Protein AF-A0A957CF89-F1 (afdb_monomer_lite)

Sequence (180 aa):
GWLPRKLGQRLILGVAGFVFVLAALAPLVWIRPAYALNQITAPWQEQQAINADFGDKLRLVGFEVGQTPVSQQKSRDVALQRLYQPGDTVDLLLEWEVLAPMDRNWSVFVHLNDPIIGVPIAQRDMFLDQGLRPTSLLEPGETIFNYYQLTIPETAVAPANLQLTVGLYDFTTFERLPLV

Radius of gyration: 23.47 Å; chains: 1; bounding box: 53×48×69 Å

Foldseek 3Di:
DPDDPVVVVVVVVVVVVVVVVCVVCCCPPPVVVVLDQDPPDDPDDDWDADQWDFLQFKTFGTKDKDKDAPDPPPPDDDPDDDDDAQQIKIKMKTKMAGRDADPAFKKKKKFWDFPVVGHGQWIDIAGFSANNDGRNPDDGGDITMDIDITHRHNPDDPDTDIDIDIFIAHPVPRHTRDTD

Secondary structure (DSSP, 8-state):
--S-HHHHHHHHHHHHHHHHHHHHHHIIIIIHHHTS--------SSPEEEEEEETTTEEEEEEEEEEE-SS--------SS----TT-EEEEEEEEEE-S--SS-EEEEEEEE-TTT-SEEEEEEE-BTTTTB-GGGPPTT-EEEEEEEEEPPTT--SS---EEEEEEEETTT-PEEPB-

pLDDT: mean 86.91, std 14.11, range [43.34, 97.94]

Structure (mmCIF, N/CA/C/O backbone):
data_AF-A0A957CF89-F1
#
_ent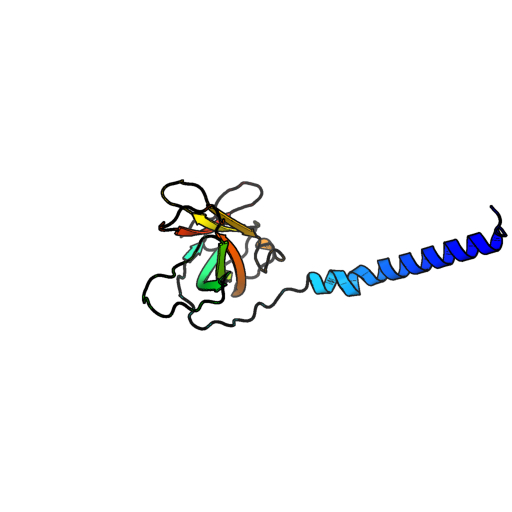ry.id   AF-A0A957CF89-F1
#
loop_
_atom_site.group_PDB
_atom_site.id
_atom_site.type_symbol
_atom_site.label_atom_id
_atom_site.label_alt_id
_atom_site.label_comp_id
_atom_site.label_asym_id
_atom_site.label_entity_id
_atom_site.label_seq_id
_atom_site.pdbx_PDB_ins_code
_atom_site.Cartn_x
_atom_site.Cartn_y
_atom_site.Cartn_z
_atom_site.occupancy
_atom_site.B_iso_or_equiv
_atom_site.auth_seq_id
_atom_site.auth_comp_id
_atom_site.auth_asym_id
_atom_site.auth_atom_id
_atom_site.pdbx_PDB_model_num
ATOM 1 N N . GLY A 1 1 ? 23.209 -1.559 -53.204 1.00 57.94 1 GLY A N 1
ATOM 2 C CA . GLY A 1 1 ? 23.772 -0.882 -52.019 1.00 57.94 1 GLY A CA 1
ATOM 3 C C . GLY A 1 1 ? 25.251 -0.657 -52.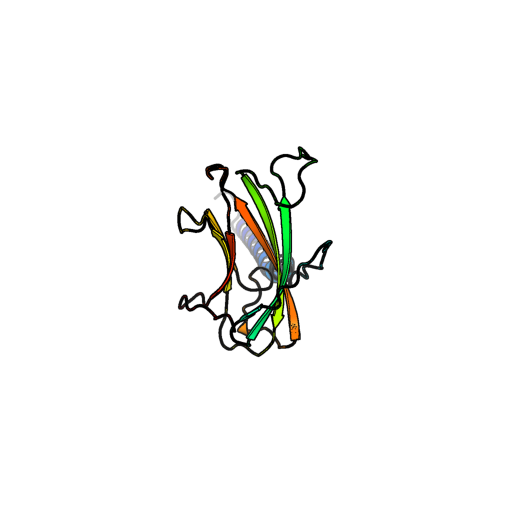243 1.00 57.94 1 GLY A C 1
ATOM 4 O O . GLY A 1 1 ? 25.909 -1.578 -52.702 1.00 57.94 1 GLY A O 1
ATOM 5 N N . TRP A 1 2 ? 25.750 0.550 -51.981 1.00 68.62 2 TRP A N 1
ATOM 6 C CA . TRP A 1 2 ? 27.100 1.007 -52.357 1.00 68.62 2 TRP A CA 1
ATOM 7 C C . TRP A 1 2 ? 28.221 0.540 -51.399 1.00 68.62 2 TRP A C 1
ATOM 9 O O . TRP A 1 2 ? 29.356 0.986 -51.509 1.00 68.62 2 TRP A O 1
ATOM 19 N N . LEU A 1 3 ? 27.925 -0.376 -50.462 1.00 70.75 3 LEU A N 1
ATOM 20 C CA . LEU A 1 3 ? 28.909 -0.958 -49.542 1.00 70.75 3 LEU A CA 1
ATOM 21 C C . LEU A 1 3 ? 29.373 -2.355 -50.002 1.00 70.75 3 LEU A C 1
ATOM 23 O O . LEU A 1 3 ? 28.532 -3.191 -50.352 1.00 70.75 3 LEU A O 1
ATOM 27 N N . PRO A 1 4 ? 30.681 -2.673 -49.915 1.00 81.25 4 PRO A N 1
ATOM 28 C CA . PRO A 1 4 ? 31.173 -4.023 -50.160 1.00 81.25 4 PRO A CA 1
ATOM 29 C C . PRO A 1 4 ? 30.543 -5.009 -49.166 1.00 81.25 4 PRO A C 1
ATOM 31 O O . PRO A 1 4 ? 30.580 -4.789 -47.955 1.00 81.25 4 PRO A O 1
ATOM 34 N N . ARG A 1 5 ? 29.991 -6.127 -49.664 1.00 77.50 5 ARG A N 1
ATOM 35 C CA . ARG A 1 5 ? 29.214 -7.113 -48.874 1.00 77.50 5 ARG A CA 1
ATOM 36 C C . ARG A 1 5 ? 29.887 -7.538 -47.561 1.00 77.50 5 ARG A C 1
ATOM 38 O O . ARG A 1 5 ? 29.224 -7.619 -46.532 1.00 77.50 5 ARG A O 1
ATOM 45 N N . LYS A 1 6 ? 31.208 -7.747 -47.580 1.00 78.94 6 LYS A N 1
ATOM 46 C CA . LYS A 1 6 ? 31.996 -8.135 -46.396 1.00 78.94 6 LYS A CA 1
ATOM 47 C C . LYS A 1 6 ? 32.060 -7.033 -45.330 1.00 78.94 6 LYS A C 1
ATOM 49 O O . LYS A 1 6 ? 32.077 -7.340 -44.143 1.00 78.94 6 LYS A O 1
ATOM 54 N N . LEU A 1 7 ? 32.084 -5.763 -45.740 1.00 80.44 7 LEU A N 1
ATOM 55 C CA . LEU A 1 7 ? 32.088 -4.621 -44.824 1.00 80.44 7 LEU A CA 1
ATOM 56 C C . LEU A 1 7 ? 30.710 -4.443 -44.172 1.00 80.44 7 LEU A C 1
ATOM 58 O O . LEU A 1 7 ? 30.630 -4.271 -42.961 1.00 80.44 7 LEU A O 1
ATOM 62 N N . GLY A 1 8 ? 29.633 -4.592 -44.952 1.00 81.94 8 GLY A N 1
ATOM 63 C CA . GLY A 1 8 ? 28.262 -4.577 -44.429 1.00 81.94 8 GLY A CA 1
ATOM 64 C C . GLY A 1 8 ? 28.000 -5.690 -43.408 1.00 81.94 8 GLY A C 1
ATOM 65 O O . GLY A 1 8 ? 27.459 -5.425 -42.341 1.00 81.94 8 GLY A O 1
ATOM 66 N N . GLN A 1 9 ? 28.457 -6.919 -43.679 1.00 83.50 9 GLN A N 1
ATOM 67 C CA . GLN A 1 9 ? 28.333 -8.040 -42.735 1.00 83.50 9 GLN A CA 1
ATOM 68 C C . GLN A 1 9 ? 29.085 -7.796 -41.420 1.00 83.50 9 GLN A C 1
ATOM 70 O O . GLN A 1 9 ? 28.550 -8.079 -40.353 1.00 83.50 9 GLN A O 1
ATOM 75 N N . ARG A 1 10 ? 30.302 -7.239 -41.476 1.00 89.25 10 ARG A N 1
ATOM 76 C CA . ARG A 1 10 ? 31.076 -6.898 -40.270 1.00 89.25 10 ARG A CA 1
ATOM 77 C C . ARG A 1 10 ? 30.402 -5.814 -39.434 1.00 89.25 10 ARG A C 1
ATOM 79 O O . ARG A 1 10 ? 30.381 -5.934 -38.216 1.00 89.25 10 ARG A O 1
ATOM 86 N N . LEU A 1 11 ? 29.826 -4.796 -40.076 1.00 91.81 11 LEU A N 1
ATOM 87 C CA . LEU A 1 11 ? 29.065 -3.752 -39.386 1.00 91.81 11 LEU A CA 1
ATOM 88 C C . LEU A 1 11 ? 27.820 -4.325 -38.702 1.00 91.81 11 LEU A C 1
ATOM 90 O O . LEU A 1 11 ? 27.601 -4.051 -37.527 1.00 91.81 11 LEU A O 1
ATOM 94 N N . ILE A 1 12 ? 27.053 -5.170 -39.400 1.00 93.06 12 ILE A N 1
ATOM 95 C CA . ILE A 1 12 ? 25.874 -5.836 -38.824 1.00 93.06 12 ILE A CA 1
ATOM 96 C C . ILE A 1 12 ? 26.272 -6.700 -37.622 1.00 93.06 12 ILE A C 1
ATOM 98 O O . ILE A 1 12 ? 25.637 -6.603 -36.57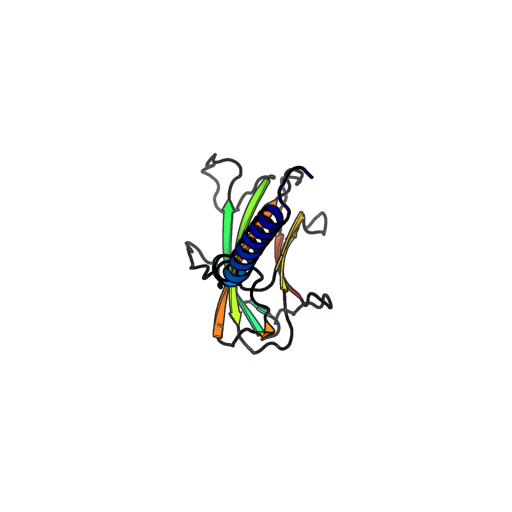8 1.00 93.06 12 ILE A O 1
ATOM 102 N N . LEU A 1 13 ? 27.340 -7.498 -37.733 1.00 94.88 13 LEU A N 1
ATOM 103 C CA . LEU A 1 13 ? 27.835 -8.318 -36.621 1.00 94.88 13 LEU A CA 1
ATOM 104 C C . LEU A 1 13 ? 28.323 -7.470 -35.440 1.00 94.88 13 LEU A C 1
ATOM 106 O O . LEU A 1 13 ? 28.076 -7.835 -34.296 1.00 94.88 13 LEU A O 1
ATOM 110 N N . GLY A 1 14 ? 28.976 -6.335 -35.701 1.00 96.31 14 GLY A N 1
ATOM 111 C CA . GLY A 1 14 ? 29.413 -5.407 -34.657 1.00 96.31 14 GLY A CA 1
ATOM 112 C C . GLY A 1 14 ? 28.236 -4.798 -33.894 1.00 96.31 14 GLY A C 1
ATOM 113 O O . GLY A 1 14 ? 28.218 -4.832 -32.666 1.00 96.31 14 GLY A O 1
ATOM 114 N N . VAL A 1 15 ? 27.221 -4.311 -34.613 1.00 96.81 15 VAL A N 1
ATOM 115 C CA . VAL A 1 15 ? 25.991 -3.782 -34.002 1.00 96.81 15 VAL A CA 1
ATOM 116 C C . VAL A 1 15 ? 25.249 -4.877 -33.237 1.00 96.81 15 VAL A C 1
ATOM 118 O O . VAL A 1 15 ? 24.853 -4.658 -32.096 1.00 96.81 15 VAL A O 1
ATOM 121 N N . ALA A 1 16 ? 25.105 -6.070 -33.821 1.00 96.56 16 ALA A N 1
ATOM 122 C CA . ALA A 1 16 ? 24.446 -7.197 -33.168 1.00 96.56 16 ALA A CA 1
ATOM 123 C C . ALA A 1 16 ? 25.173 -7.619 -31.881 1.00 96.56 16 ALA A C 1
ATOM 125 O O . ALA A 1 16 ? 24.530 -7.816 -30.854 1.00 96.56 16 ALA A O 1
ATOM 126 N N . GLY A 1 17 ? 26.507 -7.699 -31.912 1.00 97.94 17 GLY A N 1
ATOM 127 C CA . GLY A 1 17 ? 27.321 -7.993 -30.734 1.00 97.94 17 GLY A CA 1
ATOM 128 C C . GLY A 1 17 ? 27.186 -6.925 -29.649 1.00 97.94 17 GLY A C 1
ATOM 129 O O . GLY A 1 17 ? 27.013 -7.259 -28.482 1.00 97.94 17 GLY A O 1
ATOM 130 N N . PHE A 1 18 ? 27.190 -5.645 -30.027 1.00 97.75 18 PHE A N 1
ATOM 131 C CA . PHE A 1 18 ? 26.988 -4.540 -29.091 1.00 97.75 18 PHE A CA 1
ATOM 132 C C . PHE A 1 18 ? 25.614 -4.600 -28.407 1.00 97.75 18 PHE A C 1
ATOM 134 O O . PHE A 1 18 ? 25.534 -4.537 -27.181 1.00 97.75 18 PHE A O 1
ATOM 141 N N . VAL A 1 19 ? 24.540 -4.789 -29.181 1.00 97.62 19 VAL A N 1
ATOM 142 C CA . VAL A 1 19 ? 23.178 -4.928 -28.638 1.00 97.62 19 VAL A CA 1
ATOM 143 C C . VAL A 1 19 ? 23.065 -6.169 -27.751 1.00 97.62 19 VAL A C 1
ATOM 145 O O . VAL A 1 19 ? 22.456 -6.094 -26.687 1.00 97.62 19 VAL A O 1
ATOM 148 N N . PHE A 1 20 ? 23.687 -7.288 -28.133 1.00 97.88 20 PHE A N 1
ATOM 149 C CA . PHE A 1 20 ? 23.715 -8.500 -27.313 1.00 97.88 20 PHE A CA 1
ATOM 150 C C . PHE A 1 20 ? 24.405 -8.266 -25.964 1.00 97.88 20 PHE A C 1
ATOM 152 O O . PHE A 1 20 ? 23.874 -8.668 -24.933 1.00 97.88 20 PHE A O 1
ATOM 159 N N . VAL A 1 21 ? 25.550 -7.575 -25.947 1.00 97.88 21 VAL A N 1
ATOM 160 C CA . VAL A 1 21 ? 26.255 -7.234 -24.701 1.00 97.88 21 VAL A CA 1
ATOM 161 C C . VAL A 1 21 ? 25.406 -6.314 -23.824 1.00 97.88 21 VAL A C 1
ATOM 163 O O . VAL A 1 21 ? 25.275 -6.578 -22.632 1.00 97.88 21 VAL A O 1
ATOM 166 N N . LEU A 1 22 ? 24.778 -5.279 -24.395 1.00 97.06 22 LEU A N 1
ATOM 167 C CA . LEU A 1 22 ? 23.864 -4.414 -23.641 1.00 97.06 22 LEU A CA 1
ATOM 168 C C . LEU A 1 22 ? 22.694 -5.205 -23.042 1.00 97.06 22 LEU A C 1
ATOM 170 O O . LEU A 1 22 ? 22.393 -5.041 -21.862 1.00 97.06 22 LEU A O 1
ATOM 174 N N . ALA A 1 23 ? 22.074 -6.094 -23.822 1.00 94.88 23 ALA A N 1
ATOM 175 C CA . ALA A 1 23 ? 20.971 -6.931 -23.361 1.00 94.88 23 ALA A CA 1
ATOM 176 C C . ALA A 1 23 ? 21.405 -7.917 -22.264 1.00 94.88 23 ALA A C 1
ATOM 178 O O . ALA A 1 23 ? 20.676 -8.104 -21.295 1.00 94.88 23 ALA A O 1
ATOM 179 N N . ALA A 1 24 ? 22.598 -8.508 -22.375 1.00 96.94 24 ALA A N 1
ATOM 180 C CA . ALA A 1 24 ? 23.139 -9.421 -21.370 1.00 96.94 24 ALA A CA 1
ATOM 181 C C . ALA A 1 24 ? 23.506 -8.707 -20.058 1.00 96.94 24 ALA A C 1
ATOM 183 O O . ALA A 1 24 ? 23.353 -9.277 -18.979 1.00 96.94 24 ALA A O 1
ATOM 184 N N . LEU A 1 25 ? 23.966 -7.454 -20.136 1.00 97.19 25 LEU A N 1
ATOM 185 C CA . LEU A 1 25 ? 24.277 -6.642 -18.958 1.00 97.19 25 LEU A CA 1
ATOM 186 C C . LEU A 1 25 ? 23.025 -6.051 -18.301 1.00 97.19 25 LEU A C 1
ATOM 188 O O . LEU A 1 25 ? 23.036 -5.798 -17.095 1.00 97.19 25 LEU A O 1
ATOM 192 N N . ALA A 1 26 ? 21.936 -5.859 -19.050 1.00 94.31 26 ALA A N 1
ATOM 193 C CA . ALA A 1 26 ? 20.771 -5.140 -18.551 1.00 94.31 26 ALA A CA 1
ATOM 194 C C . ALA A 1 26 ? 20.104 -5.732 -17.295 1.00 94.31 26 ALA A C 1
ATOM 196 O O . ALA A 1 26 ? 19.818 -4.953 -16.376 1.00 94.31 26 ALA A O 1
ATOM 197 N N . PRO A 1 27 ? 19.925 -7.066 -17.173 1.00 94.88 27 PRO A N 1
ATOM 198 C CA . PRO A 1 27 ? 19.421 -7.689 -15.954 1.00 94.88 27 PRO A CA 1
ATOM 199 C C . PRO A 1 27 ? 20.210 -7.326 -14.696 1.00 94.88 27 PRO A C 1
ATOM 201 O O . PRO A 1 27 ? 19.629 -7.197 -13.625 1.00 94.88 27 PRO A O 1
ATOM 204 N N . LEU A 1 28 ? 21.526 -7.148 -14.817 1.00 94.06 28 LEU A N 1
ATOM 205 C CA . LEU A 1 28 ? 22.419 -6.940 -13.679 1.00 94.06 28 LEU A CA 1
ATOM 206 C C . LEU A 1 28 ? 22.646 -5.460 -13.375 1.00 94.06 28 LEU A C 1
ATOM 208 O O . LEU A 1 28 ? 22.695 -5.087 -12.207 1.00 94.06 28 LEU A O 1
ATOM 212 N N . VAL A 1 29 ? 22.791 -4.633 -14.413 1.00 94.25 29 VAL A N 1
ATOM 213 C CA . VAL A 1 29 ? 23.168 -3.220 -14.267 1.00 94.25 29 VAL A CA 1
ATOM 214 C C . VAL A 1 29 ? 21.959 -2.328 -13.992 1.00 94.25 29 VAL A C 1
ATOM 216 O O . VAL A 1 29 ? 22.085 -1.378 -13.227 1.00 94.25 29 VAL A O 1
ATOM 219 N N . TRP A 1 30 ? 20.791 -2.630 -14.574 1.00 90.75 30 TRP A N 1
ATOM 220 C CA . TRP A 1 30 ? 19.612 -1.759 -14.463 1.00 90.75 30 TRP A CA 1
ATOM 221 C C . TRP A 1 30 ? 18.393 -2.445 -13.851 1.00 90.75 30 TRP A C 1
ATOM 223 O O . TRP A 1 30 ? 17.725 -1.837 -13.024 1.00 90.75 30 TRP A O 1
ATOM 233 N N . ILE A 1 31 ? 18.102 -3.701 -14.208 1.00 87.31 31 ILE A N 1
ATOM 234 C CA . ILE A 1 31 ? 16.882 -4.375 -13.730 1.00 87.31 31 ILE A CA 1
ATOM 235 C C . ILE A 1 31 ? 17.035 -4.770 -12.259 1.00 87.31 31 ILE A C 1
ATOM 237 O O . ILE A 1 31 ? 16.333 -4.232 -11.416 1.00 87.31 31 ILE A O 1
ATOM 241 N N . ARG A 1 32 ? 17.977 -5.654 -11.909 1.00 88.38 32 ARG A N 1
ATOM 242 C CA . ARG A 1 32 ? 18.166 -6.131 -10.529 1.00 88.38 32 ARG A CA 1
ATOM 243 C C . ARG A 1 32 ? 18.207 -5.014 -9.471 1.00 88.38 32 ARG A C 1
ATOM 245 O O . ARG A 1 32 ? 17.500 -5.173 -8.481 1.00 88.38 32 ARG A O 1
ATOM 252 N N . PRO A 1 33 ? 18.983 -3.920 -9.622 1.00 86.69 33 PRO A N 1
ATOM 253 C CA . PRO A 1 33 ? 18.987 -2.859 -8.616 1.00 86.69 33 PRO A CA 1
ATOM 254 C C . PRO A 1 33 ? 17.650 -2.114 -8.523 1.00 86.69 33 PRO A C 1
ATOM 256 O O . PRO A 1 33 ? 17.283 -1.708 -7.429 1.00 86.69 33 PRO A O 1
ATOM 259 N N . ALA A 1 34 ? 16.892 -1.982 -9.617 1.00 83.00 34 ALA A N 1
ATOM 260 C CA . ALA A 1 34 ? 15.559 -1.376 -9.583 1.00 83.00 34 ALA A CA 1
ATOM 261 C C . ALA A 1 34 ? 14.516 -2.232 -8.834 1.00 83.00 34 ALA A C 1
ATOM 263 O O . ALA A 1 34 ? 13.516 -1.694 -8.373 1.00 83.00 34 ALA A O 1
ATOM 264 N N . TYR A 1 35 ? 14.758 -3.542 -8.694 1.00 81.25 35 TYR A N 1
ATOM 265 C CA . TYR A 1 35 ? 13.942 -4.471 -7.896 1.00 81.25 35 TYR A CA 1
ATOM 266 C C . TYR A 1 35 ? 14.573 -4.804 -6.535 1.00 81.25 35 TYR A C 1
ATOM 268 O O . TYR A 1 35 ? 14.099 -5.703 -5.839 1.00 81.25 35 TYR A O 1
ATOM 276 N N . ALA A 1 36 ? 15.662 -4.132 -6.146 1.00 80.81 36 ALA A N 1
ATOM 277 C CA . ALA A 1 36 ? 16.176 -4.270 -4.792 1.00 80.81 36 ALA A CA 1
ATOM 278 C C . ALA A 1 36 ? 15.124 -3.731 -3.816 1.00 80.81 36 ALA A C 1
ATOM 280 O O . ALA A 1 36 ? 14.550 -2.668 -4.049 1.00 80.81 36 ALA A O 1
ATOM 281 N N . LEU A 1 37 ? 14.861 -4.472 -2.737 1.00 72.12 37 LEU A N 1
ATOM 282 C CA . LEU A 1 37 ? 13.893 -4.041 -1.734 1.00 72.12 37 LEU A CA 1
ATOM 283 C C . LEU A 1 37 ? 14.342 -2.710 -1.153 1.00 72.12 37 LEU A C 1
ATOM 285 O O . LEU A 1 37 ? 15.437 -2.593 -0.596 1.00 72.12 37 LEU A O 1
ATOM 289 N N . ASN A 1 38 ? 13.489 -1.707 -1.328 1.00 62.66 38 ASN A N 1
ATOM 290 C CA . ASN A 1 38 ? 13.715 -0.396 -0.770 1.00 62.66 38 ASN A CA 1
ATOM 291 C C . ASN A 1 38 ? 13.547 -0.529 0.741 1.00 62.66 38 ASN A C 1
ATOM 293 O O . ASN A 1 38 ? 12.434 -0.693 1.235 1.00 62.66 38 ASN A O 1
ATOM 297 N N . GLN A 1 39 ? 14.652 -0.463 1.479 1.00 63.72 39 GLN A N 1
ATOM 298 C CA . GLN A 1 39 ? 14.589 -0.219 2.912 1.00 63.72 39 GLN A CA 1
ATOM 299 C C . GLN A 1 39 ? 14.138 1.230 3.062 1.00 63.72 39 GLN A C 1
ATOM 301 O O . GLN A 1 39 ? 14.965 2.138 3.087 1.00 63.72 39 GLN A O 1
ATOM 306 N N . ILE A 1 40 ? 12.824 1.464 3.062 1.00 65.81 40 ILE A N 1
ATOM 307 C CA . ILE A 1 40 ? 12.275 2.742 3.505 1.00 65.81 40 ILE A CA 1
ATOM 308 C C . ILE A 1 40 ? 12.628 2.831 4.986 1.00 65.81 40 ILE A C 1
ATOM 310 O O . ILE A 1 40 ? 11.929 2.305 5.847 1.00 65.81 40 ILE A O 1
ATOM 314 N N . THR A 1 41 ? 13.785 3.421 5.269 1.00 59.41 41 THR A N 1
ATOM 315 C CA . THR A 1 41 ? 14.246 3.670 6.623 1.00 59.41 41 THR A CA 1
ATOM 316 C C . THR A 1 41 ? 13.520 4.891 7.143 1.00 59.41 41 THR A C 1
ATOM 318 O O . THR A 1 41 ? 13.610 5.972 6.570 1.00 59.41 41 THR A O 1
ATOM 321 N N . ALA A 1 42 ? 12.810 4.683 8.239 1.00 53.25 42 ALA A N 1
ATOM 322 C CA . ALA A 1 42 ? 12.094 5.667 9.023 1.00 53.25 42 ALA A CA 1
ATOM 323 C C . ALA A 1 42 ? 12.736 7.062 9.133 1.00 53.25 42 ALA A C 1
ATOM 325 O O . ALA A 1 42 ? 13.644 7.234 9.947 1.00 53.25 42 ALA A O 1
ATOM 326 N N . PRO A 1 43 ? 12.236 8.103 8.443 1.00 56.56 43 PRO A N 1
ATOM 327 C CA . PRO A 1 43 ? 12.452 9.478 8.847 1.00 56.56 43 PRO A CA 1
ATOM 328 C C . PRO A 1 43 ? 11.240 9.948 9.677 1.00 56.56 43 PRO A C 1
ATOM 330 O O . PRO A 1 43 ? 10.625 10.952 9.340 1.00 56.56 43 PRO A O 1
ATOM 333 N N . TRP A 1 44 ? 10.839 9.198 10.714 1.00 64.31 44 TRP A N 1
ATOM 334 C CA . TRP A 1 44 ? 9.630 9.509 11.496 1.00 64.31 44 TRP A CA 1
ATOM 335 C C . TRP A 1 44 ? 9.914 10.576 12.550 1.00 64.31 44 TRP A C 1
ATOM 337 O O . TRP A 1 44 ? 10.883 10.465 13.306 1.00 64.31 44 TRP A O 1
ATOM 347 N N . GLN A 1 45 ? 9.051 11.587 12.636 1.00 64.81 45 GLN A N 1
ATOM 348 C CA . GLN A 1 45 ? 9.069 12.554 13.743 1.00 64.81 45 GLN A CA 1
ATOM 349 C C . GLN A 1 45 ? 7.905 12.331 14.717 1.00 64.81 45 GLN A C 1
ATOM 351 O O . GLN A 1 45 ? 8.083 12.563 15.912 1.00 64.81 45 GLN A O 1
ATOM 356 N N . GLU A 1 46 ? 6.748 11.845 14.243 1.00 72.50 46 GLU A N 1
ATOM 357 C CA . GLU A 1 46 ? 5.519 11.703 15.045 1.00 72.50 46 GLU A CA 1
ATOM 358 C C . GLU A 1 46 ? 4.636 10.524 14.581 1.00 72.50 46 GLU A C 1
ATOM 360 O O . GLU A 1 46 ? 3.497 10.701 14.136 1.00 72.50 46 GLU A O 1
ATOM 365 N N . GLN A 1 47 ? 5.141 9.295 14.700 1.00 79.44 47 GLN A N 1
ATOM 366 C CA . GLN A 1 47 ? 4.354 8.096 14.410 1.00 79.44 47 GLN A CA 1
ATOM 367 C C . GLN A 1 47 ? 3.163 7.945 15.373 1.00 79.44 47 GLN A C 1
ATOM 369 O O . GLN A 1 47 ? 3.307 8.041 16.594 1.00 79.44 47 GLN A O 1
ATOM 374 N N . GLN A 1 48 ? 1.984 7.646 14.822 1.00 86.75 48 GLN A N 1
ATOM 375 C CA . GLN A 1 48 ? 0.773 7.337 15.583 1.00 86.75 48 GLN A CA 1
ATOM 376 C C . GLN A 1 48 ? 0.544 5.826 15.603 1.00 86.75 48 GLN A C 1
ATOM 378 O O . GLN A 1 48 ? 0.460 5.191 14.552 1.00 86.75 48 GLN A O 1
ATOM 383 N N . ALA A 1 49 ? 0.436 5.244 16.797 1.00 91.25 49 ALA A N 1
ATOM 384 C CA . ALA A 1 49 ? 0.120 3.828 16.962 1.00 91.25 49 ALA A CA 1
ATOM 385 C C . ALA A 1 49 ? -1.379 3.574 16.746 1.00 91.25 49 ALA A C 1
ATOM 387 O O . ALA A 1 49 ? -2.216 4.349 17.213 1.00 91.25 49 ALA A O 1
ATOM 388 N N . ILE A 1 50 ? -1.710 2.471 16.074 1.00 93.81 50 ILE A N 1
ATOM 389 C CA . ILE A 1 50 ? -3.098 2.043 15.841 1.00 93.81 50 ILE A CA 1
ATOM 390 C C . ILE A 1 50 ? -3.326 0.560 16.156 1.00 93.81 50 ILE A C 1
ATOM 392 O O . ILE A 1 50 ? -4.423 0.223 16.587 1.00 93.81 50 ILE A O 1
ATOM 396 N N . ASN A 1 51 ? -2.298 -0.292 16.016 1.00 94.62 51 ASN A N 1
ATOM 397 C CA . ASN A 1 51 ? -2.328 -1.729 16.326 1.00 94.62 51 ASN A CA 1
ATOM 398 C C . ASN A 1 51 ? -3.610 -2.434 15.844 1.00 94.62 51 ASN A C 1
ATOM 400 O O . ASN A 1 51 ? -4.328 -3.038 16.638 1.00 94.62 51 ASN A O 1
ATOM 404 N N . ALA A 1 52 ? -3.915 -2.311 14.551 1.00 96.94 52 ALA A N 1
ATOM 405 C CA . ALA A 1 52 ? -5.101 -2.910 13.945 1.00 96.94 52 ALA A CA 1
ATOM 406 C C . ALA A 1 52 ? -4.753 -4.238 13.259 1.00 96.94 52 ALA A C 1
ATOM 408 O O . ALA A 1 52 ? -3.930 -4.254 12.340 1.00 96.94 52 ALA A O 1
ATOM 409 N N . ASP A 1 53 ? -5.401 -5.327 13.673 1.00 97.81 53 ASP A N 1
ATOM 410 C CA . ASP A 1 53 ? -5.116 -6.677 13.179 1.00 97.81 53 ASP A CA 1
ATOM 411 C C . ASP A 1 53 ? -6.047 -7.051 12.030 1.00 97.81 53 ASP A C 1
ATOM 413 O O . ASP A 1 53 ? -7.266 -6.923 12.116 1.00 97.81 53 ASP A O 1
ATOM 417 N N . PHE A 1 54 ? -5.462 -7.532 10.938 1.00 97.62 54 PHE A N 1
ATOM 418 C CA . PHE A 1 54 ? -6.169 -7.986 9.752 1.00 97.62 54 PHE A CA 1
ATOM 419 C C . PHE A 1 54 ? -6.054 -9.503 9.632 1.00 97.62 54 PHE A C 1
ATOM 421 O O . PHE A 1 54 ? -4.985 -10.046 9.325 1.00 97.62 54 PHE A O 1
ATOM 428 N N . GLY A 1 55 ? -7.176 -10.182 9.878 1.00 96.00 55 GLY A N 1
ATOM 429 C CA . GLY A 1 55 ? -7.322 -11.636 9.810 1.00 96.00 55 GLY A CA 1
ATOM 430 C C . GLY A 1 55 ? -6.253 -12.418 10.576 1.00 96.00 55 GLY A C 1
ATOM 431 O O . GLY A 1 55 ? -5.827 -13.458 10.076 1.00 96.00 55 GLY A O 1
ATOM 432 N N . ASP A 1 56 ? -5.767 -11.885 11.704 1.00 95.69 56 ASP A N 1
ATOM 433 C CA . ASP A 1 56 ? -4.660 -12.423 12.515 1.00 95.69 56 ASP A CA 1
ATOM 434 C C . ASP A 1 56 ? -3.356 -12.695 11.727 1.00 95.69 56 ASP A C 1
ATOM 436 O O . ASP A 1 56 ? -2.509 -13.488 12.141 1.00 95.69 56 ASP A O 1
ATOM 440 N N . LYS A 1 57 ? -3.189 -12.060 10.557 1.00 96.50 57 LYS A N 1
ATOM 441 C CA . LYS A 1 57 ? -2.075 -12.293 9.616 1.00 96.50 57 LYS A CA 1
ATOM 442 C C . LYS A 1 57 ? -1.155 -11.089 9.480 1.00 96.50 57 LYS A C 1
ATOM 444 O O . LYS A 1 57 ? 0.058 -11.261 9.387 1.00 96.50 57 LYS A O 1
ATOM 449 N N . LEU A 1 58 ? -1.723 -9.888 9.467 1.00 97.19 58 LEU A N 1
ATOM 450 C CA . LEU A 1 58 ? -1.000 -8.624 9.348 1.00 97.19 58 LEU A CA 1
ATOM 451 C C . LEU A 1 58 ? -1.524 -7.646 10.388 1.00 97.19 58 LEU A C 1
ATOM 453 O O . LEU A 1 58 ? -2.731 -7.468 10.503 1.00 97.19 58 LEU A O 1
ATOM 457 N N . ARG A 1 59 ? -0.623 -6.973 11.094 1.00 97.88 59 ARG A N 1
ATOM 458 C CA . ARG A 1 59 ? -0.956 -5.876 11.998 1.00 97.88 59 ARG A CA 1
ATOM 459 C C . ARG A 1 59 ? -0.502 -4.568 11.383 1.00 97.88 59 ARG A C 1
ATOM 461 O O . ARG A 1 59 ? 0.669 -4.423 11.046 1.00 97.88 59 ARG A O 1
ATOM 468 N N . LEU A 1 60 ? -1.405 -3.601 11.276 1.00 97.19 60 LEU A N 1
ATOM 469 C CA . LEU A 1 60 ? -1.027 -2.210 11.070 1.00 97.19 60 LEU A CA 1
ATOM 470 C C . LEU A 1 60 ? -0.610 -1.643 12.428 1.00 97.19 60 LEU A C 1
ATOM 472 O O . LEU A 1 60 ? -1.457 -1.313 13.259 1.00 97.19 60 LEU A O 1
ATOM 476 N N . VAL A 1 61 ? 0.696 -1.572 12.665 1.00 95.31 61 VAL A N 1
ATOM 477 C CA . VAL A 1 61 ? 1.278 -1.139 13.943 1.00 95.31 61 VAL A CA 1
ATOM 478 C C . VAL A 1 61 ? 1.014 0.349 14.147 1.00 95.31 61 VAL A C 1
ATOM 480 O O . VAL A 1 61 ? 0.498 0.782 15.181 1.00 95.31 61 VAL A O 1
ATOM 483 N N . GLY A 1 62 ? 1.292 1.141 13.116 1.00 92.19 62 GLY A N 1
ATOM 484 C CA . GLY A 1 62 ? 1.108 2.578 13.156 1.00 92.19 62 GLY A CA 1
ATOM 485 C C . GLY A 1 62 ? 1.201 3.228 11.789 1.00 92.19 62 GLY A C 1
ATOM 486 O O . GLY A 1 62 ? 1.412 2.575 10.766 1.00 92.19 62 GLY A O 1
ATOM 487 N N . PHE A 1 63 ? 1.022 4.540 11.789 1.00 91.69 63 PHE A N 1
ATOM 488 C CA . PHE A 1 63 ? 1.076 5.349 10.587 1.00 91.69 63 PHE A CA 1
ATOM 489 C C . PHE A 1 63 ? 1.622 6.748 10.873 1.00 91.69 63 PHE A C 1
ATOM 491 O O . PHE A 1 63 ? 1.553 7.251 11.996 1.00 91.69 63 PHE A O 1
ATOM 498 N N . GLU A 1 64 ? 2.122 7.400 9.830 1.00 88.50 64 GLU A N 1
ATOM 499 C CA . GLU A 1 64 ? 2.464 8.820 9.836 1.00 88.50 64 GLU A CA 1
ATOM 500 C C . GLU A 1 64 ? 1.810 9.494 8.627 1.00 88.50 64 GLU A C 1
ATOM 502 O O . GLU A 1 64 ? 1.835 8.958 7.517 1.00 88.50 64 GLU A O 1
ATOM 507 N N . VAL A 1 65 ? 1.199 10.662 8.847 1.00 87.69 65 VAL A N 1
ATOM 508 C CA . VAL A 1 65 ? 0.592 11.468 7.779 1.00 87.69 65 VAL A CA 1
ATOM 509 C C . VAL A 1 65 ? 1.362 12.774 7.630 1.00 87.69 65 VAL A C 1
ATOM 511 O O . VAL A 1 65 ? 1.393 13.604 8.546 1.00 87.69 65 VAL A O 1
ATOM 514 N N . GLY A 1 66 ? 1.945 12.960 6.455 1.00 82.81 66 GLY A N 1
ATOM 515 C CA . GLY A 1 66 ? 2.595 14.179 6.007 1.00 82.81 66 GLY A CA 1
ATOM 516 C C . GLY A 1 66 ? 1.769 14.935 4.967 1.00 82.81 66 GLY A C 1
ATOM 517 O O . GLY A 1 66 ? 0.680 14.530 4.545 1.00 82.81 66 GLY A O 1
ATOM 518 N N . GLN A 1 67 ? 2.305 16.074 4.555 1.00 74.44 67 GLN A N 1
ATOM 519 C CA . GLN A 1 67 ? 1.763 16.886 3.476 1.00 74.44 67 GLN A CA 1
ATOM 520 C C . GLN A 1 67 ? 2.931 17.450 2.684 1.00 74.44 67 GLN A C 1
ATOM 522 O O . GLN A 1 67 ? 3.783 18.137 3.252 1.00 74.44 67 GLN A O 1
ATOM 527 N N . THR A 1 68 ? 2.928 17.213 1.377 1.00 70.81 68 THR A N 1
ATOM 528 C CA . THR A 1 68 ? 3.776 17.936 0.432 1.00 70.81 68 THR A CA 1
ATOM 529 C C . THR A 1 68 ? 2.919 19.030 -0.210 1.00 70.81 68 THR A C 1
ATOM 531 O O . THR A 1 68 ? 2.026 18.710 -1.002 1.00 70.81 68 THR A O 1
ATOM 534 N N . PRO A 1 69 ? 3.131 20.316 0.137 1.00 58.41 69 PRO A N 1
ATOM 535 C CA . PRO A 1 69 ? 2.364 21.416 -0.436 1.00 58.41 69 PRO A CA 1
ATOM 536 C C . PRO A 1 69 ? 2.721 21.630 -1.907 1.00 58.41 69 PRO A C 1
ATOM 538 O O . PRO A 1 69 ? 3.900 21.597 -2.268 1.00 58.41 69 PRO A O 1
ATOM 541 N N . VAL A 1 70 ? 1.735 21.978 -2.738 1.00 53.47 70 VAL A N 1
ATOM 542 C CA . VAL A 1 70 ? 2.007 22.477 -4.105 1.00 53.47 70 VAL A CA 1
ATOM 543 C C . VAL A 1 70 ? 2.654 23.869 -4.073 1.00 53.47 70 VAL A C 1
ATOM 545 O O . VAL A 1 70 ? 3.429 24.228 -4.959 1.00 53.47 70 VAL A O 1
ATOM 548 N N . SER A 1 71 ? 2.388 24.651 -3.020 1.00 46.56 71 SER A N 1
ATOM 549 C CA . SER A 1 71 ? 2.923 26.001 -2.818 1.00 46.56 71 SER A CA 1
ATOM 550 C C . SER A 1 71 ? 3.669 26.094 -1.487 1.00 46.56 71 SER A C 1
ATOM 552 O O . SER A 1 71 ? 3.092 25.854 -0.430 1.00 46.56 71 SER A O 1
ATOM 554 N N . GLN A 1 72 ? 4.948 26.492 -1.512 1.00 46.94 72 GLN A N 1
ATOM 555 C CA . GLN A 1 72 ? 5.805 26.673 -0.322 1.00 46.94 72 GLN A CA 1
ATOM 556 C C . GLN A 1 72 ? 5.359 27.813 0.624 1.00 46.94 72 GLN A C 1
ATOM 558 O O . GLN A 1 72 ? 6.127 28.256 1.483 1.00 46.94 72 GLN A O 1
ATOM 563 N N . GLN A 1 73 ? 4.131 28.318 0.498 1.00 43.34 73 GLN A N 1
ATOM 564 C CA . GLN A 1 73 ? 3.610 29.356 1.374 1.00 43.34 73 GLN A CA 1
ATOM 565 C C . GLN A 1 73 ? 3.217 28.729 2.719 1.00 43.34 73 GLN A C 1
ATOM 567 O O . GLN A 1 73 ? 2.101 28.268 2.936 1.00 43.34 73 GLN A O 1
ATOM 572 N N . LYS A 1 74 ? 4.199 28.690 3.620 1.00 44.38 74 LYS A N 1
ATOM 573 C CA . LYS A 1 74 ? 4.109 28.241 5.009 1.00 44.38 74 LYS A CA 1
ATOM 574 C C . LYS A 1 74 ? 3.077 29.074 5.780 1.00 44.38 74 LYS A C 1
ATOM 576 O O . LYS A 1 74 ? 3.438 30.045 6.444 1.00 44.38 74 LYS A O 1
ATOM 581 N N . SER A 1 75 ? 1.805 28.692 5.711 1.00 47.38 75 SER A N 1
ATOM 582 C CA . SER A 1 75 ? 0.767 29.196 6.611 1.00 47.38 75 SER A CA 1
ATOM 583 C C . SER A 1 75 ? 1.027 28.624 8.003 1.00 47.38 75 SER A C 1
ATOM 585 O O . SER A 1 75 ? 0.596 27.529 8.354 1.00 47.38 75 SER A O 1
ATOM 587 N N . ARG A 1 76 ? 1.836 29.354 8.778 1.00 49.56 76 ARG A N 1
ATOM 588 C CA . ARG A 1 76 ? 1.813 29.281 10.238 1.00 49.56 76 ARG A CA 1
ATOM 589 C C . ARG A 1 76 ? 0.417 29.716 10.676 1.00 49.56 76 ARG A C 1
ATOM 591 O O . ARG A 1 76 ? -0.079 30.702 10.149 1.00 49.56 76 ARG A O 1
ATOM 598 N N . ASP A 1 77 ? -0.140 28.984 11.631 1.00 44.09 77 ASP A N 1
ATOM 599 C CA . ASP A 1 77 ? -1.423 29.220 12.306 1.00 44.09 77 ASP A CA 1
ATOM 600 C C . ASP A 1 77 ? -2.583 28.408 11.710 1.00 44.09 77 ASP A C 1
ATOM 602 O O . ASP A 1 77 ? -3.284 28.854 10.814 1.00 44.09 77 ASP A O 1
ATOM 606 N N . VAL A 1 78 ? -2.776 27.181 12.205 1.00 43.53 78 VAL A N 1
ATOM 607 C CA . VAL A 1 78 ? -3.895 26.798 13.093 1.00 43.53 78 VAL A CA 1
ATOM 608 C C . VAL A 1 78 ? -3.636 25.367 13.582 1.00 43.53 78 VAL A C 1
ATOM 610 O O . VAL A 1 78 ? -3.398 24.445 12.808 1.00 43.53 78 VAL A O 1
ATOM 613 N N . ALA A 1 79 ? -3.644 25.197 14.900 1.00 45.78 79 ALA A N 1
ATOM 614 C CA . ALA A 1 79 ? -3.472 23.919 15.568 1.00 45.78 79 ALA A CA 1
ATOM 615 C C . ALA A 1 79 ? -4.703 22.999 15.382 1.00 45.78 79 ALA A C 1
ATOM 617 O O . ALA A 1 79 ? -5.839 23.461 15.447 1.00 45.78 79 ALA A O 1
ATOM 618 N N . LEU A 1 80 ? -4.436 21.690 15.256 1.00 47.53 80 LEU A N 1
ATOM 619 C CA . LEU A 1 80 ? -5.332 20.525 15.427 1.00 47.53 80 LEU A CA 1
ATOM 620 C C . LEU A 1 80 ? -6.148 19.973 14.238 1.00 47.53 80 LEU A C 1
ATOM 622 O O . LEU A 1 80 ? -6.806 18.951 14.418 1.00 47.53 80 LEU A O 1
ATOM 626 N N . GLN A 1 81 ? -6.045 20.505 13.017 1.00 57.03 81 GLN A N 1
ATOM 627 C CA . GLN A 1 81 ? -6.549 19.823 11.808 1.00 57.03 81 GLN A CA 1
ATOM 628 C C . GLN A 1 81 ? -5.539 19.990 10.666 1.00 57.03 81 GLN A C 1
ATOM 630 O O . GLN A 1 81 ? -5.142 21.111 10.361 1.00 57.03 81 GLN A O 1
ATOM 635 N N . ARG A 1 82 ? -5.086 18.887 10.049 1.00 68.50 82 ARG A N 1
ATOM 636 C CA . ARG A 1 82 ? -4.242 18.959 8.844 1.00 68.50 82 ARG A CA 1
ATOM 637 C C . ARG A 1 82 ? -5.110 19.498 7.701 1.00 68.50 82 ARG A C 1
ATOM 639 O O . ARG A 1 82 ? -6.006 18.799 7.235 1.00 68.50 82 ARG A O 1
ATOM 646 N N . LEU A 1 83 ? -4.890 20.752 7.313 1.00 82.81 83 LEU A N 1
ATOM 647 C CA . LEU A 1 83 ? -5.619 21.411 6.231 1.00 82.81 83 LEU A CA 1
ATOM 648 C C . LEU A 1 83 ? -4.881 21.198 4.909 1.00 82.81 83 LEU A C 1
ATOM 650 O O . LEU A 1 83 ? -3.735 21.619 4.754 1.00 82.81 83 LEU A O 1
ATOM 654 N N . TYR A 1 84 ? -5.568 20.586 3.951 1.00 87.12 84 TYR A N 1
ATOM 655 C CA . TYR A 1 84 ? -5.069 20.368 2.599 1.00 87.12 84 TYR A CA 1
ATOM 656 C C . TYR A 1 84 ? -5.841 21.224 1.598 1.00 87.12 84 TYR A C 1
ATOM 658 O O . TYR A 1 84 ? -7.035 21.476 1.771 1.00 87.12 84 TYR A O 1
ATOM 666 N N . GLN A 1 85 ? -5.159 21.650 0.540 1.00 90.50 85 GLN A N 1
ATOM 667 C CA . GLN A 1 85 ? -5.762 22.325 -0.604 1.00 90.50 85 GLN A CA 1
ATOM 668 C C . GLN A 1 85 ? -5.920 21.349 -1.779 1.00 90.50 85 GLN A C 1
ATOM 670 O O . GLN A 1 85 ? -5.137 20.405 -1.901 1.00 90.50 85 GLN A O 1
ATOM 675 N N . PRO A 1 86 ? -6.901 21.563 -2.676 1.00 91.69 86 PRO A N 1
ATOM 676 C CA . PRO A 1 86 ? -6.916 20.891 -3.972 1.00 91.69 86 PRO A CA 1
ATOM 677 C C . PRO A 1 86 ? -5.552 21.018 -4.669 1.00 91.69 86 PRO A C 1
ATOM 679 O O . PRO A 1 86 ? -4.978 22.105 -4.715 1.00 91.69 86 PRO A O 1
ATOM 682 N N . GLY A 1 87 ? -5.023 19.904 -5.175 1.00 90.62 87 GLY A N 1
ATOM 683 C CA . GLY A 1 87 ? -3.668 19.791 -5.723 1.00 90.62 87 GLY A CA 1
ATOM 684 C C . GLY A 1 87 ? -2.615 19.290 -4.727 1.00 90.62 87 GLY A C 1
ATOM 685 O O . GLY A 1 87 ? -1.629 18.689 -5.157 1.00 90.62 87 GLY A O 1
ATOM 686 N N . ASP A 1 88 ? -2.804 19.471 -3.414 1.00 90.94 88 ASP A N 1
ATOM 687 C CA . ASP A 1 88 ? -1.851 18.973 -2.415 1.00 90.94 88 ASP A CA 1
ATOM 688 C C . ASP A 1 88 ? -1.748 17.446 -2.440 1.00 90.94 88 ASP A C 1
ATOM 690 O O . ASP A 1 88 ? -2.689 16.724 -2.785 1.00 90.94 88 ASP A O 1
ATOM 694 N N . THR A 1 89 ? -0.585 16.943 -2.030 1.00 91.25 89 THR A N 1
ATOM 695 C CA . THR A 1 89 ? -0.359 15.507 -1.872 1.00 91.25 89 THR A CA 1
ATOM 696 C C . THR A 1 89 ? -0.371 15.130 -0.398 1.00 91.25 89 THR A C 1
ATOM 698 O O . THR A 1 89 ? 0.377 15.681 0.414 1.00 91.25 89 THR A O 1
ATOM 701 N N . VAL A 1 90 ? -1.242 14.178 -0.063 1.00 91.94 90 VAL A N 1
ATOM 702 C CA . VAL A 1 90 ? -1.250 13.490 1.225 1.00 91.94 90 VAL A CA 1
ATOM 703 C C . VAL A 1 90 ? -0.184 12.410 1.168 1.00 91.94 90 VAL A C 1
ATOM 705 O O . VAL A 1 90 ? -0.299 11.444 0.409 1.00 91.94 90 VAL A O 1
ATOM 708 N N . ASP A 1 91 ? 0.845 12.587 1.981 1.00 91.12 91 ASP A N 1
ATOM 709 C CA . ASP A 1 91 ? 1.897 11.604 2.166 1.00 91.12 91 ASP A CA 1
ATOM 710 C C . ASP A 1 91 ? 1.499 10.700 3.328 1.00 91.12 91 ASP A C 1
ATOM 712 O O . ASP A 1 91 ? 1.277 11.175 4.441 1.00 91.12 91 ASP A O 1
ATOM 716 N N . LEU A 1 92 ? 1.376 9.403 3.079 1.00 92.00 92 LEU A N 1
ATOM 717 C CA . LEU A 1 92 ? 1.027 8.426 4.098 1.00 92.00 92 LEU A CA 1
ATOM 718 C C . LEU A 1 92 ? 2.116 7.379 4.177 1.00 92.00 92 LEU A C 1
ATOM 720 O O . LEU A 1 92 ? 2.470 6.760 3.178 1.00 92.00 92 LEU A O 1
ATOM 724 N N . LEU A 1 93 ? 2.571 7.111 5.387 1.00 91.06 93 LEU A N 1
ATOM 725 C CA . LEU A 1 93 ? 3.357 5.934 5.664 1.00 91.06 93 LEU A CA 1
ATOM 726 C C . LEU A 1 93 ? 2.614 5.009 6.619 1.00 91.06 93 LEU A C 1
ATOM 728 O O . LEU A 1 93 ? 2.069 5.453 7.624 1.00 91.06 93 LEU A O 1
ATOM 732 N N . LEU A 1 94 ? 2.646 3.721 6.300 1.00 93.56 94 LEU A N 1
ATOM 733 C CA . LEU A 1 94 ? 2.131 2.632 7.108 1.00 93.56 94 LEU A CA 1
ATOM 734 C C . LEU A 1 94 ? 3.268 1.711 7.555 1.00 93.56 94 LEU A C 1
ATOM 736 O O . LEU A 1 94 ? 4.091 1.304 6.730 1.00 93.56 94 LEU A O 1
ATOM 740 N N . GLU A 1 95 ? 3.269 1.359 8.839 1.00 93.25 95 GLU A N 1
ATOM 741 C CA . GLU A 1 95 ? 4.106 0.304 9.407 1.00 93.25 95 GLU A CA 1
ATOM 742 C C . GLU A 1 95 ? 3.277 -0.957 9.633 1.00 93.25 95 GLU A C 1
ATOM 744 O O . GLU A 1 95 ? 2.266 -0.939 10.339 1.00 93.25 95 GLU A O 1
ATOM 749 N N . TRP A 1 96 ? 3.745 -2.057 9.058 1.00 95.31 96 TRP A N 1
ATOM 750 C CA . TRP A 1 96 ? 3.118 -3.364 9.133 1.00 95.31 96 TRP A CA 1
ATOM 751 C C . TRP A 1 96 ? 4.007 -4.353 9.878 1.00 95.31 96 TRP A C 1
ATOM 753 O O . TRP A 1 96 ? 5.214 -4.385 9.661 1.00 95.31 96 TRP A O 1
ATOM 763 N N . GLU A 1 97 ? 3.394 -5.204 10.693 1.00 96.56 97 GLU A N 1
ATOM 764 C CA . GLU A 1 97 ? 4.011 -6.387 11.290 1.00 96.56 97 GLU A CA 1
ATOM 765 C C . GLU A 1 97 ? 3.328 -7.638 10.726 1.00 96.56 97 GLU A C 1
ATOM 767 O O . GLU A 1 97 ? 2.097 -7.743 10.702 1.00 96.56 97 GLU A O 1
ATOM 772 N N . VAL A 1 98 ? 4.124 -8.598 10.262 1.00 97.44 98 VAL A N 1
ATOM 773 C CA . VAL A 1 98 ? 3.626 -9.893 9.791 1.00 97.44 98 VAL A CA 1
ATOM 774 C C . VAL A 1 98 ? 3.428 -10.810 10.992 1.00 97.44 98 VAL A C 1
ATOM 776 O O . VAL A 1 98 ? 4.387 -11.195 11.654 1.00 97.44 98 VAL A O 1
ATOM 779 N N . LEU A 1 99 ? 2.184 -11.190 11.275 1.00 97.88 99 LEU A N 1
ATOM 780 C CA . LEU A 1 99 ? 1.835 -11.992 12.452 1.00 97.88 99 LEU A CA 1
ATOM 781 C C . LEU A 1 99 ? 1.887 -13.497 12.165 1.00 97.88 99 LEU A C 1
ATOM 783 O O . LEU A 1 99 ? 2.257 -14.290 13.031 1.00 97.88 99 LEU A O 1
ATOM 787 N N . ALA A 1 100 ? 1.520 -13.902 10.947 1.00 97.56 100 ALA A N 1
ATOM 788 C CA . ALA A 1 100 ? 1.415 -15.305 10.563 1.00 97.56 100 ALA A CA 1
ATOM 789 C C . ALA A 1 100 ? 1.704 -15.518 9.067 1.00 97.56 100 ALA A C 1
ATOM 791 O O . ALA A 1 100 ? 1.524 -14.594 8.268 1.00 97.56 100 ALA A O 1
ATOM 792 N N . PRO A 1 101 ? 2.092 -16.743 8.652 1.00 97.00 101 PRO A N 1
ATOM 793 C CA . PRO A 1 101 ? 2.256 -17.065 7.242 1.00 97.00 101 PRO A CA 1
ATOM 794 C C . PRO A 1 101 ? 0.958 -16.851 6.452 1.00 97.00 101 PRO A C 1
ATOM 796 O O . PRO A 1 101 ? -0.154 -17.132 6.923 1.00 97.00 101 PRO A O 1
ATOM 799 N N . MET A 1 102 ? 1.109 -16.385 5.216 1.00 95.62 102 MET A N 1
ATOM 800 C CA . MET A 1 102 ? 0.004 -16.104 4.306 1.00 95.62 102 MET A CA 1
ATOM 801 C C . MET A 1 102 ? 0.099 -16.989 3.065 1.00 95.62 102 MET A C 1
ATOM 803 O O . MET A 1 102 ? 1.143 -17.121 2.443 1.00 95.62 102 MET A O 1
ATOM 807 N N . ASP A 1 103 ? -1.022 -17.593 2.698 1.00 93.56 103 ASP A N 1
ATOM 808 C CA . ASP A 1 103 ? -1.209 -18.433 1.513 1.00 93.56 103 ASP A CA 1
ATOM 809 C C . ASP A 1 103 ? -1.760 -17.644 0.314 1.00 93.56 103 ASP A C 1
ATOM 811 O O . ASP A 1 103 ? -1.736 -18.119 -0.821 1.00 93.56 103 ASP A O 1
ATOM 815 N N . ARG A 1 104 ? -2.240 -16.421 0.567 1.00 93.69 104 ARG A N 1
ATOM 816 C CA . ARG A 1 104 ? -2.808 -15.498 -0.420 1.00 93.69 104 ARG A CA 1
ATOM 817 C C . ARG A 1 104 ? -2.045 -14.179 -0.443 1.00 93.69 104 ARG A C 1
ATOM 819 O O . ARG A 1 104 ? -1.393 -13.798 0.533 1.00 93.69 104 ARG A O 1
ATOM 826 N N . ASN A 1 105 ? -2.168 -13.488 -1.573 1.00 95.69 105 ASN A N 1
ATOM 827 C CA . ASN A 1 105 ? -1.540 -12.196 -1.816 1.00 95.69 105 ASN A CA 1
ATOM 828 C C . ASN A 1 105 ? -2.535 -11.064 -1.608 1.00 95.69 105 ASN A C 1
ATOM 830 O O . ASN A 1 105 ? -3.448 -10.877 -2.411 1.00 95.69 105 ASN A O 1
ATOM 834 N N . TRP A 1 106 ? -2.320 -10.307 -0.539 1.00 96.56 106 TRP A N 1
ATOM 835 C CA . TRP A 1 106 ? -3.140 -9.176 -0.149 1.00 96.56 106 TRP A CA 1
ATOM 836 C C . TRP A 1 106 ? -2.489 -7.876 -0.620 1.00 96.56 106 TRP A C 1
ATOM 838 O O . TRP A 1 106 ? -1.337 -7.584 -0.301 1.00 96.56 106 TRP A O 1
ATOM 848 N N . SER A 1 107 ? -3.231 -7.097 -1.398 1.00 96.69 107 SER A N 1
ATOM 849 C CA . SER A 1 107 ? -2.880 -5.726 -1.748 1.00 96.69 107 SER A CA 1
ATOM 850 C C . SER A 1 107 ? -3.413 -4.793 -0.673 1.00 96.69 107 SER A C 1
ATOM 852 O O . SER A 1 107 ? -4.553 -4.940 -0.227 1.00 96.69 107 SER A O 1
ATOM 854 N N . VAL A 1 108 ? -2.608 -3.811 -0.283 1.00 97.44 108 VAL A N 1
ATOM 855 C CA . VAL A 1 108 ? -3.072 -2.707 0.553 1.00 97.44 108 VAL A CA 1
ATOM 856 C C . VAL A 1 108 ? -3.769 -1.708 -0.358 1.00 97.44 108 VAL A C 1
ATOM 858 O O . VAL A 1 108 ? -3.226 -1.344 -1.403 1.00 97.44 108 VAL A O 1
ATOM 861 N N . PHE A 1 109 ? -4.957 -1.264 0.034 1.00 97.12 109 PHE A N 1
ATOM 862 C CA . PHE A 1 109 ? -5.605 -0.101 -0.556 1.00 97.12 109 PHE A CA 1
ATOM 863 C C . PHE A 1 109 ? -5.550 1.059 0.431 1.00 97.12 109 PHE A C 1
ATOM 865 O O . PHE A 1 109 ? -5.734 0.884 1.640 1.00 97.12 109 PHE A O 1
ATOM 872 N N . VAL A 1 110 ? -5.316 2.253 -0.099 1.00 97.50 110 VAL A N 1
ATOM 873 C CA . VAL A 1 110 ? -5.385 3.511 0.636 1.00 97.50 110 VAL A CA 1
ATOM 874 C C . VAL A 1 110 ? -6.287 4.444 -0.143 1.00 97.50 110 VAL A C 1
ATOM 876 O O . VAL A 1 110 ? -5.975 4.813 -1.273 1.00 97.50 110 VAL A O 1
ATOM 879 N N . HIS A 1 111 ? -7.413 4.818 0.449 1.00 96.94 111 HIS A N 1
ATOM 880 C CA . HIS A 1 111 ? -8.429 5.649 -0.185 1.00 96.94 111 HIS A CA 1
ATOM 881 C C . HIS A 1 111 ? -8.615 6.945 0.590 1.00 96.94 111 HIS A C 1
ATOM 883 O O . HIS A 1 111 ? -8.742 6.930 1.813 1.00 96.94 111 HIS A O 1
ATOM 889 N N . LEU A 1 112 ? -8.704 8.054 -0.132 1.00 95.31 112 LEU A N 1
ATOM 890 C CA . LEU A 1 112 ? -9.171 9.328 0.384 1.00 95.31 112 LEU A CA 1
ATOM 891 C C . LEU A 1 112 ? -10.622 9.512 -0.058 1.00 95.31 112 LEU A C 1
ATOM 893 O O . LEU A 1 112 ? -10.897 9.784 -1.225 1.00 95.31 112 LEU A O 1
ATOM 897 N N . ASN A 1 113 ? -11.549 9.310 0.869 1.00 93.94 113 ASN A N 1
ATOM 898 C CA . ASN A 1 113 ? -12.982 9.303 0.613 1.00 93.94 113 ASN A CA 1
ATOM 899 C C . ASN A 1 113 ? -13.613 10.642 0.986 1.00 93.94 113 ASN A C 1
ATOM 901 O O . ASN A 1 113 ? -13.353 11.171 2.067 1.00 93.94 113 ASN A O 1
ATOM 905 N N . ASP A 1 114 ? -14.495 11.142 0.124 1.00 90.75 114 ASP A N 1
ATOM 906 C CA . ASP A 1 114 ? -15.457 12.176 0.499 1.00 90.75 114 ASP A CA 1
ATOM 907 C C . ASP A 1 114 ? -16.744 11.485 0.998 1.00 90.75 114 ASP A C 1
ATOM 909 O O . ASP A 1 114 ? -17.399 10.787 0.211 1.00 90.75 114 ASP A O 1
ATOM 913 N N . PRO A 1 115 ? -17.131 11.652 2.280 1.00 86.56 115 PRO A N 1
ATOM 914 C CA . PRO A 1 115 ? -18.332 11.033 2.841 1.00 86.56 115 PRO A CA 1
ATOM 915 C C . PRO A 1 115 ? -19.634 11.412 2.122 1.00 86.56 115 PRO A C 1
ATOM 917 O O . PRO A 1 115 ? -20.621 10.693 2.250 1.00 86.56 115 PRO A O 1
ATOM 920 N N . ILE A 1 116 ? -19.656 12.533 1.393 1.00 87.50 116 ILE A N 1
ATOM 921 C CA . ILE A 1 116 ? -20.832 13.024 0.666 1.00 87.50 116 ILE A CA 1
ATOM 922 C C . ILE A 1 116 ? -20.948 12.342 -0.701 1.00 87.50 116 ILE A C 1
ATOM 924 O O . ILE A 1 116 ? -22.044 11.954 -1.103 1.00 87.50 116 ILE A O 1
ATOM 928 N N . ILE A 1 117 ? -19.831 12.190 -1.419 1.00 84.81 117 ILE A N 1
ATOM 929 C CA . ILE A 1 117 ? -19.814 11.606 -2.772 1.00 84.81 117 ILE A CA 1
ATOM 930 C C . ILE A 1 117 ? -19.889 10.072 -2.699 1.00 84.81 117 ILE A C 1
ATOM 932 O O . ILE A 1 117 ? -20.427 9.428 -3.598 1.00 84.81 117 ILE A O 1
ATOM 936 N N . GLY A 1 118 ? -19.375 9.473 -1.620 1.00 78.75 118 GLY A N 1
ATOM 937 C CA . GLY A 1 118 ? -19.438 8.027 -1.392 1.00 78.75 118 GLY A CA 1
ATOM 938 C C . GLY A 1 118 ? -18.477 7.207 -2.261 1.00 78.75 118 GLY A C 1
ATOM 939 O O . GLY A 1 118 ? -18.572 5.982 -2.283 1.00 78.75 118 GLY A O 1
ATOM 940 N N . VAL A 1 119 ? -17.545 7.864 -2.959 1.00 85.56 119 VAL A N 1
ATOM 941 C CA . VAL A 1 119 ? -16.450 7.234 -3.712 1.00 85.56 119 VAL A CA 1
ATOM 942 C C . VAL A 1 119 ? -15.110 7.890 -3.345 1.00 85.56 119 VAL A C 1
ATOM 944 O O . VAL A 1 119 ? -15.102 9.059 -2.940 1.00 85.56 119 VAL A O 1
ATOM 947 N N . PRO A 1 120 ? -13.973 7.182 -3.489 1.00 92.69 120 PRO A N 1
ATOM 948 C CA . PRO A 1 120 ? -12.657 7.779 -3.288 1.00 92.69 120 PRO A CA 1
ATOM 949 C C . PRO A 1 120 ? -12.402 8.912 -4.288 1.00 92.69 120 PRO A C 1
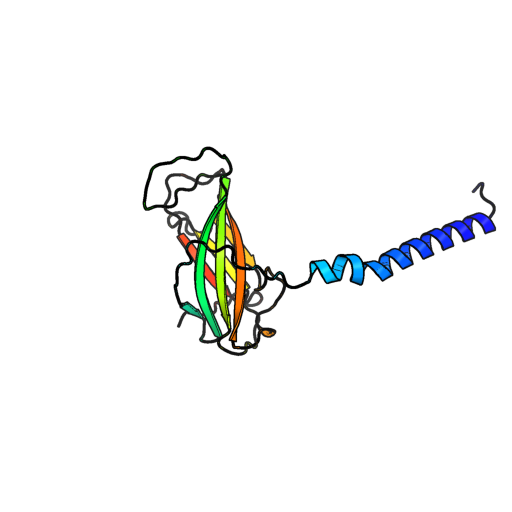ATOM 951 O O . PRO A 1 120 ? -12.557 8.723 -5.495 1.00 92.69 120 PRO A O 1
ATOM 954 N N . ILE A 1 121 ? -11.968 10.077 -3.802 1.00 94.38 121 ILE A N 1
ATOM 955 C CA . ILE A 1 121 ? -11.510 11.188 -4.654 1.00 94.38 121 ILE A CA 1
ATOM 956 C C . ILE A 1 121 ? -10.040 11.027 -5.062 1.00 94.38 121 ILE A C 1
ATOM 958 O O . ILE A 1 121 ? -9.605 11.577 -6.069 1.00 94.38 121 ILE A O 1
ATOM 962 N N . ALA A 1 122 ? -9.282 10.255 -4.282 1.00 95.19 122 ALA A N 1
ATOM 963 C CA . ALA A 1 122 ? -7.937 9.795 -4.590 1.00 95.19 122 ALA A CA 1
ATOM 964 C C . ALA A 1 122 ? -7.752 8.402 -3.980 1.00 95.19 122 ALA A C 1
ATOM 966 O O . ALA A 1 122 ? -8.297 8.107 -2.916 1.00 95.19 122 ALA A O 1
ATOM 967 N N . GLN A 1 123 ? -6.989 7.539 -4.643 1.00 96.56 123 GLN A N 1
ATOM 968 C CA . GLN A 1 123 ? -6.734 6.182 -4.164 1.00 96.56 123 GLN A CA 1
ATOM 969 C C . GLN A 1 123 ? -5.384 5.668 -4.649 1.00 96.56 123 GLN A C 1
ATOM 971 O O . GLN A 1 123 ? -4.890 6.079 -5.706 1.00 96.56 123 GLN A O 1
ATOM 976 N N . ARG A 1 124 ? -4.794 4.759 -3.878 1.00 96.38 124 ARG A N 1
ATOM 977 C CA . ARG A 1 124 ? -3.560 4.068 -4.227 1.00 96.38 124 ARG A CA 1
ATOM 978 C C . ARG A 1 124 ? -3.589 2.646 -3.683 1.00 96.38 124 ARG A C 1
ATOM 980 O O . ARG A 1 124 ? -3.735 2.448 -2.480 1.00 96.38 124 ARG A O 1
ATOM 987 N N . ASP A 1 125 ? -3.324 1.699 -4.574 1.00 96.00 125 ASP A N 1
ATOM 988 C CA . ASP A 1 125 ? -3.332 0.274 -4.269 1.00 96.00 125 ASP A CA 1
ATOM 989 C C . ASP A 1 125 ? -1.991 -0.329 -4.669 1.00 96.00 125 ASP A C 1
ATOM 991 O O . ASP A 1 125 ? -1.508 -0.095 -5.782 1.00 96.00 125 ASP A O 1
ATOM 995 N N . MET A 1 126 ? -1.371 -1.085 -3.767 1.00 94.25 126 MET A N 1
ATOM 996 C CA . MET A 1 126 ? -0.149 -1.827 -4.070 1.00 94.25 126 MET A CA 1
ATOM 997 C C . MET A 1 126 ? 0.095 -2.964 -3.077 1.00 94.25 126 MET A C 1
ATOM 999 O O . MET A 1 126 ? -0.384 -2.944 -1.942 1.00 94.25 126 MET A O 1
ATOM 1003 N N . PHE A 1 127 ? 0.910 -3.933 -3.492 1.00 94.44 127 PHE A N 1
ATOM 1004 C CA . PHE A 1 127 ? 1.510 -4.891 -2.566 1.00 94.44 127 PHE A CA 1
ATOM 1005 C C . PHE A 1 127 ? 2.510 -4.214 -1.613 1.00 94.44 127 PHE A C 1
ATOM 1007 O O . PHE A 1 127 ? 2.932 -3.067 -1.811 1.00 94.44 127 PHE A O 1
ATOM 1014 N N . LEU A 1 128 ? 2.908 -4.945 -0.573 1.00 92.62 128 LEU A N 1
ATOM 1015 C CA . LEU A 1 128 ? 3.908 -4.490 0.388 1.00 92.62 128 LEU A CA 1
ATOM 1016 C C . LEU A 1 128 ? 5.290 -4.284 -0.276 1.00 92.62 128 LEU A C 1
ATOM 1018 O O . LEU A 1 128 ? 5.518 -4.671 -1.428 1.00 92.62 128 LEU A O 1
ATOM 1022 N N . ASP A 1 129 ? 6.171 -3.547 0.406 1.00 90.25 129 ASP A N 1
ATOM 1023 C CA . ASP A 1 129 ? 7.471 -3.080 -0.113 1.00 90.25 129 ASP A CA 1
ATOM 1024 C C . ASP A 1 129 ? 7.365 -2.340 -1.442 1.00 90.25 129 ASP A C 1
ATOM 1026 O O . ASP A 1 129 ? 8.030 -2.661 -2.426 1.00 90.25 129 ASP A O 1
ATOM 1030 N N . GLN A 1 130 ? 6.486 -1.338 -1.476 1.00 91.19 130 GLN A N 1
ATOM 1031 C CA . GLN A 1 130 ? 6.279 -0.494 -2.656 1.00 91.19 130 GLN A CA 1
ATOM 1032 C C . GLN A 1 130 ? 5.849 -1.284 -3.905 1.00 91.19 130 GLN A C 1
ATOM 1034 O O . GLN A 1 130 ? 6.184 -0.919 -5.032 1.00 91.19 130 GLN A O 1
ATOM 1039 N N . GLY A 1 131 ? 5.103 -2.376 -3.712 1.00 90.94 131 GLY A N 1
ATOM 1040 C CA . GLY A 1 131 ? 4.616 -3.234 -4.789 1.00 90.94 131 GLY A CA 1
ATOM 1041 C C . GLY A 1 131 ? 5.567 -4.364 -5.192 1.00 90.94 131 GLY A C 1
ATOM 1042 O O . GLY A 1 131 ? 5.262 -5.081 -6.143 1.00 90.94 131 GLY A O 1
ATOM 1043 N N . LEU A 1 132 ? 6.699 -4.536 -4.502 1.00 90.06 132 LEU A N 1
ATOM 1044 C CA . LEU A 1 132 ? 7.716 -5.529 -4.859 1.00 90.06 132 LEU A CA 1
ATOM 1045 C C . LEU A 1 132 ? 7.496 -6.892 -4.200 1.00 90.06 132 LEU A C 1
ATOM 1047 O O . LEU A 1 132 ? 7.940 -7.898 -4.760 1.00 90.06 132 LEU A O 1
ATOM 1051 N N . ARG A 1 133 ? 6.836 -6.948 -3.033 1.00 90.56 133 ARG A N 1
ATOM 1052 C CA . ARG A 1 133 ? 6.632 -8.207 -2.307 1.00 90.56 133 ARG A CA 1
ATOM 1053 C C . ARG A 1 133 ? 5.162 -8.568 -2.134 1.00 90.56 133 ARG A C 1
ATOM 1055 O O . ARG A 1 133 ? 4.444 -7.901 -1.389 1.00 90.56 133 ARG A O 1
ATOM 1062 N N . PRO A 1 134 ? 4.708 -9.659 -2.776 1.00 93.25 134 PRO A N 1
ATOM 1063 C CA . PRO A 1 134 ? 3.428 -10.258 -2.443 1.00 93.25 134 PRO A CA 1
ATOM 1064 C C . PRO A 1 134 ? 3.461 -10.831 -1.018 1.00 93.25 134 PRO A C 1
ATOM 1066 O O . PRO A 1 134 ? 4.481 -11.360 -0.573 1.00 93.25 134 PRO A O 1
ATOM 1069 N N . THR A 1 135 ? 2.335 -10.753 -0.308 1.00 94.44 135 THR A N 1
ATOM 1070 C CA . THR A 1 135 ? 2.273 -11.112 1.117 1.00 94.44 135 THR A CA 1
ATOM 1071 C C . THR A 1 135 ? 2.559 -12.583 1.402 1.00 94.44 135 THR A C 1
ATOM 1073 O O . THR A 1 135 ? 3.001 -12.905 2.498 1.00 94.44 135 THR A O 1
ATOM 1076 N N . SER A 1 136 ? 2.371 -13.482 0.430 1.00 95.31 136 SER A N 1
ATOM 1077 C CA . SER A 1 136 ? 2.696 -14.903 0.592 1.00 95.31 136 SER A CA 1
ATOM 1078 C C . SER A 1 136 ? 4.196 -15.202 0.694 1.00 95.31 136 SER A C 1
ATOM 1080 O O . SER A 1 136 ? 4.569 -16.337 0.972 1.00 95.31 136 SER A O 1
ATOM 1082 N N . LEU A 1 137 ? 5.060 -14.228 0.386 1.00 94.62 137 LEU A N 1
ATOM 1083 C CA . LEU A 1 137 ? 6.517 -14.363 0.490 1.00 94.62 137 LEU A CA 1
ATOM 1084 C C . LEU A 1 137 ? 7.080 -13.775 1.786 1.00 94.62 137 LEU A C 1
ATOM 1086 O O . LEU A 1 137 ? 8.295 -13.769 1.955 1.00 94.62 137 LEU A O 1
ATOM 1090 N N . LEU A 1 138 ? 6.219 -13.244 2.652 1.00 94.50 138 LEU A N 1
ATOM 1091 C CA . LEU A 1 138 ? 6.626 -12.623 3.901 1.00 94.50 138 LEU A CA 1
ATOM 1092 C C . LEU A 1 138 ? 6.684 -13.647 5.029 1.00 94.50 138 LEU A C 1
ATOM 1094 O O . LEU A 1 138 ? 5.832 -14.534 5.135 1.00 94.50 138 LEU A O 1
ATOM 1098 N N . GLU A 1 139 ? 7.672 -13.484 5.893 1.00 95.62 139 GLU A N 1
ATOM 1099 C CA . GLU A 1 139 ? 7.889 -14.310 7.068 1.00 95.62 139 GLU A CA 1
ATOM 1100 C C . GLU A 1 139 ? 7.301 -13.639 8.325 1.00 95.62 139 GLU A C 1
ATOM 1102 O O . GLU A 1 139 ? 7.345 -12.414 8.466 1.00 95.62 139 GLU A O 1
ATOM 1107 N N . PRO A 1 140 ? 6.733 -14.415 9.269 1.00 97.50 140 PRO A N 1
ATOM 1108 C CA . PRO A 1 140 ? 6.274 -13.877 10.548 1.00 97.50 140 PRO A CA 1
ATOM 1109 C C . PRO A 1 140 ? 7.383 -13.150 11.315 1.00 97.50 140 PRO A C 1
ATOM 1111 O O . PRO A 1 140 ? 8.514 -13.627 11.392 1.00 97.50 140 PRO A O 1
ATOM 1114 N N . GLY A 1 141 ? 7.034 -12.022 11.930 1.00 96.00 141 GLY A N 1
ATOM 1115 C CA . GLY A 1 141 ? 7.952 -11.130 12.634 1.00 96.00 141 GLY A CA 1
ATOM 1116 C C . GLY A 1 141 ? 8.631 -10.091 11.740 1.00 96.00 141 GLY A C 1
ATOM 1117 O O . GLY A 1 141 ? 9.338 -9.230 12.260 1.00 96.00 141 GLY A O 1
ATOM 1118 N N . GLU A 1 142 ? 8.429 -10.128 10.418 1.00 94.19 142 GLU A N 1
ATOM 1119 C CA . GLU A 1 142 ? 8.899 -9.055 9.544 1.00 94.19 142 GLU A CA 1
ATOM 1120 C C . GLU A 1 142 ? 8.143 -7.745 9.807 1.00 94.19 142 GLU A C 1
ATOM 1122 O O . GLU A 1 142 ? 6.910 -7.716 9.864 1.00 94.19 142 GLU A O 1
ATOM 1127 N N . THR A 1 143 ? 8.901 -6.649 9.900 1.00 91.88 143 THR A N 1
ATOM 1128 C CA . THR A 1 143 ? 8.375 -5.279 9.907 1.00 91.88 143 THR A CA 1
ATOM 1129 C C . THR A 1 143 ? 8.561 -4.660 8.533 1.00 91.88 143 THR A C 1
ATOM 1131 O O . THR A 1 143 ? 9.669 -4.654 7.989 1.00 91.88 143 THR A O 1
ATOM 1134 N N . ILE A 1 144 ? 7.484 -4.119 7.972 1.00 91.62 144 ILE A N 1
ATOM 1135 C CA . ILE A 1 144 ? 7.468 -3.576 6.616 1.00 91.62 144 ILE A CA 1
ATOM 1136 C C . ILE A 1 144 ? 6.916 -2.161 6.635 1.00 91.62 144 ILE A C 1
ATOM 1138 O O . ILE A 1 144 ? 5.873 -1.884 7.223 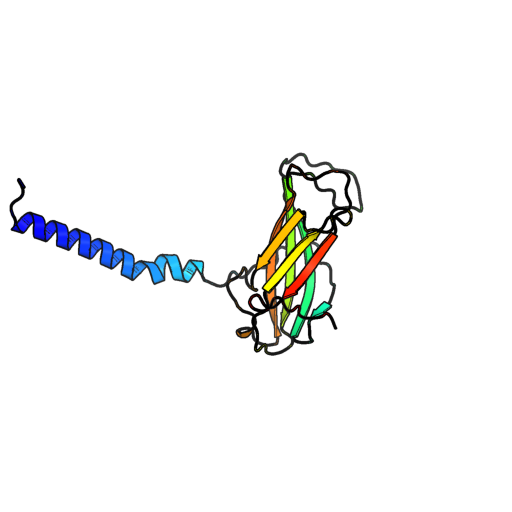1.00 91.62 144 ILE A O 1
ATOM 1142 N N . PHE A 1 145 ? 7.601 -1.271 5.926 1.00 90.38 145 PHE A N 1
ATOM 1143 C CA . PHE A 1 145 ? 7.183 0.109 5.752 1.00 90.38 145 PHE A CA 1
ATOM 1144 C C . PHE A 1 145 ? 6.702 0.331 4.325 1.00 90.38 145 PHE A C 1
ATOM 1146 O O . PHE A 1 145 ? 7.411 0.053 3.355 1.00 90.38 145 PHE A O 1
ATOM 1153 N N . ASN A 1 146 ? 5.504 0.890 4.191 1.00 90.94 146 ASN A N 1
ATOM 1154 C CA . ASN A 1 146 ? 4.958 1.273 2.901 1.00 90.94 146 ASN A CA 1
ATOM 1155 C C . ASN A 1 146 ? 4.581 2.752 2.895 1.00 90.94 146 ASN A C 1
ATOM 1157 O O . ASN A 1 146 ? 3.744 3.197 3.674 1.00 90.94 146 ASN A O 1
ATOM 1161 N N . TYR A 1 147 ? 5.178 3.486 1.964 1.00 91.38 147 TYR A N 1
ATOM 1162 C CA . TYR A 1 147 ? 4.850 4.864 1.643 1.00 91.38 147 TYR A CA 1
ATOM 1163 C C . TYR A 1 147 ? 3.819 4.942 0.510 1.00 91.38 147 TYR A C 1
ATOM 1165 O O . TYR A 1 147 ? 3.867 4.164 -0.446 1.00 91.38 147 TYR A O 1
ATOM 1173 N N . TYR A 1 148 ? 2.894 5.888 0.629 1.00 93.19 148 TYR A N 1
ATOM 1174 C CA . TYR A 1 148 ? 1.811 6.174 -0.301 1.00 93.19 148 TYR A CA 1
ATOM 1175 C C . TYR A 1 148 ? 1.719 7.681 -0.509 1.00 93.19 148 TYR A C 1
ATOM 1177 O O . TYR A 1 148 ? 1.876 8.465 0.424 1.00 93.19 148 TYR A O 1
ATOM 1185 N N . GLN A 1 149 ? 1.395 8.072 -1.737 1.00 93.25 149 GLN A N 1
ATOM 1186 C CA . GLN A 1 149 ? 1.111 9.454 -2.095 1.00 93.25 149 GLN A CA 1
ATOM 1187 C C . GLN A 1 149 ? -0.271 9.514 -2.729 1.00 93.25 149 GLN A C 1
ATOM 1189 O O . GLN A 1 149 ? -0.532 8.830 -3.724 1.00 93.25 149 GLN A O 1
ATOM 1194 N N . LEU A 1 150 ? -1.155 10.315 -2.140 1.00 95.06 150 LEU A N 1
ATOM 1195 C CA . LEU A 1 150 ? -2.501 10.559 -2.643 1.00 95.06 150 LEU A CA 1
ATOM 1196 C C . LEU A 1 150 ? -2.632 12.037 -2.988 1.00 95.06 150 LEU A C 1
ATOM 1198 O O . LEU A 1 150 ? -2.737 12.884 -2.104 1.00 95.06 150 LEU A O 1
ATOM 1202 N N . THR A 1 151 ? -2.615 12.347 -4.280 1.00 94.81 151 THR A N 1
ATOM 1203 C CA . THR A 1 151 ? -2.822 13.713 -4.764 1.00 94.81 151 THR A CA 1
ATOM 1204 C C . THR A 1 151 ? -4.308 14.036 -4.757 1.00 94.81 151 THR A C 1
ATOM 1206 O O . THR A 1 151 ? -5.103 13.351 -5.402 1.00 94.81 151 THR A O 1
ATOM 1209 N N . ILE A 1 152 ? -4.683 15.087 -4.033 1.00 93.31 152 ILE A N 1
ATOM 1210 C CA . ILE A 1 152 ? -6.048 15.605 -4.021 1.00 93.31 152 ILE A CA 1
ATOM 1211 C C . ILE A 1 152 ? -6.294 16.271 -5.380 1.00 93.31 152 ILE A C 1
ATOM 1213 O O . ILE A 1 152 ? -5.521 17.152 -5.758 1.00 93.31 152 ILE A O 1
ATOM 1217 N N . PRO A 1 153 ? -7.347 15.898 -6.129 1.00 93.06 153 PRO A N 1
ATOM 1218 C CA . PRO A 1 153 ? -7.639 16.535 -7.409 1.00 93.06 153 PRO A CA 1
ATOM 1219 C C . PRO A 1 153 ? -7.791 18.054 -7.266 1.00 93.06 153 PRO A C 1
ATOM 1221 O O . PRO A 1 153 ? -8.435 18.518 -6.329 1.00 93.06 153 PRO A O 1
ATOM 1224 N N . GLU A 1 154 ? -7.280 18.839 -8.219 1.00 94.00 154 GLU A N 1
ATOM 1225 C CA . GLU A 1 154 ? -7.483 20.304 -8.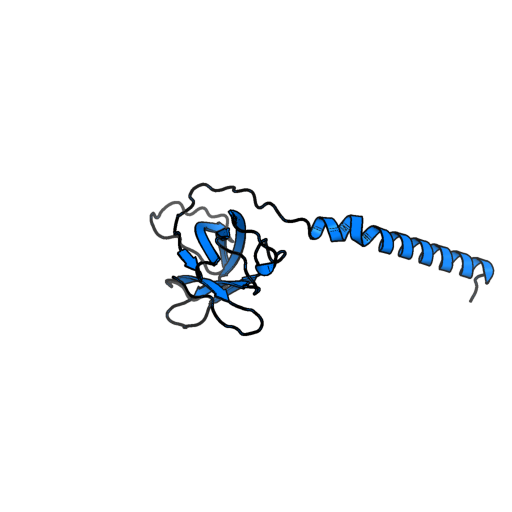244 1.00 94.00 154 GLU A CA 1
ATOM 1226 C C . GLU A 1 154 ? -8.969 20.694 -8.320 1.00 94.00 154 GLU A C 1
ATOM 1228 O O . GLU A 1 154 ? -9.365 21.786 -7.921 1.00 94.00 154 GLU A O 1
ATOM 1233 N N . THR A 1 155 ? -9.805 19.782 -8.816 1.00 92.38 155 THR A N 1
ATOM 1234 C CA . THR A 1 155 ? -11.260 19.925 -8.918 1.00 92.38 155 THR A CA 1
ATOM 1235 C C . THR A 1 155 ? -12.007 19.521 -7.645 1.00 92.38 155 THR A C 1
ATOM 1237 O O . THR A 1 155 ? -13.239 19.554 -7.638 1.00 92.38 155 THR A O 1
ATOM 1240 N N . ALA A 1 156 ? -11.302 19.112 -6.584 1.00 90.88 156 ALA A N 1
ATOM 1241 C CA . ALA A 1 156 ? -11.926 18.741 -5.322 1.00 90.88 156 ALA A CA 1
ATOM 1242 C C . ALA A 1 156 ? -12.681 19.936 -4.721 1.00 90.88 156 ALA A C 1
ATOM 1244 O O . ALA A 1 156 ? -12.165 21.051 -4.629 1.00 90.88 156 ALA A O 1
ATOM 1245 N N . VAL A 1 157 ? -13.923 19.693 -4.304 1.00 89.56 157 VAL A N 1
ATOM 1246 C CA . VAL A 1 157 ? -14.764 20.716 -3.680 1.00 89.56 157 VAL A CA 1
ATOM 1247 C C . VAL A 1 157 ? -14.279 20.945 -2.249 1.00 89.56 157 VAL A C 1
ATOM 1249 O O . VAL A 1 157 ? -14.134 19.999 -1.480 1.00 89.56 157 VAL A O 1
ATOM 1252 N N . ALA A 1 158 ? -14.045 22.205 -1.885 1.00 86.56 158 ALA A N 1
ATOM 1253 C CA . ALA A 1 158 ? -13.634 22.609 -0.544 1.00 86.56 158 ALA A CA 1
ATOM 1254 C C . ALA A 1 158 ? -14.567 23.707 0.011 1.00 86.56 158 ALA A C 1
ATOM 1256 O O . ALA A 1 158 ? -15.066 24.523 -0.771 1.00 86.56 158 ALA A O 1
ATOM 1257 N N . PRO A 1 159 ? -14.787 23.778 1.341 1.00 88.31 159 PRO A N 1
ATOM 1258 C CA . PRO A 1 159 ? -14.238 22.896 2.377 1.00 88.31 159 PRO A CA 1
ATOM 1259 C C . PRO A 1 159 ? -14.961 21.539 2.446 1.00 88.31 159 PRO A C 1
ATOM 1261 O O . PRO A 1 159 ? -16.182 21.476 2.315 1.00 88.31 159 PRO A O 1
ATOM 1264 N N . ALA A 1 160 ? -14.210 20.466 2.703 1.00 87.75 160 ALA A N 1
ATOM 1265 C CA . ALA A 1 160 ? -14.742 19.118 2.895 1.00 87.75 160 ALA A CA 1
ATOM 1266 C C . ALA A 1 160 ? -13.926 18.351 3.946 1.00 87.75 160 ALA A C 1
ATOM 1268 O O . ALA A 1 160 ? -12.710 18.515 4.043 1.00 87.75 160 ALA A O 1
ATOM 1269 N N . ASN A 1 161 ? -14.602 17.496 4.717 1.00 89.56 161 ASN A N 1
ATOM 1270 C CA . ASN A 1 161 ? -13.951 16.569 5.640 1.00 89.56 161 ASN A CA 1
ATOM 1271 C C . ASN A 1 161 ? -13.729 15.242 4.924 1.00 89.56 161 ASN A C 1
ATOM 1273 O O . ASN A 1 161 ? -14.678 14.492 4.703 1.00 89.56 161 ASN A O 1
ATOM 1277 N N . LEU A 1 162 ? -12.479 14.957 4.578 1.00 89.44 162 LEU A N 1
ATOM 1278 C CA . LEU A 1 162 ? -12.107 13.725 3.895 1.00 89.44 162 LEU A CA 1
ATOM 1279 C C . LEU A 1 162 ? -11.716 12.642 4.901 1.00 89.44 162 LEU A C 1
ATOM 1281 O O . LEU A 1 162 ? -11.154 12.928 5.958 1.00 89.44 162 LEU A O 1
ATOM 1285 N N . GLN A 1 163 ? -12.001 11.389 4.558 1.00 92.06 163 GLN A N 1
ATOM 1286 C CA . GLN A 1 163 ? -11.646 10.224 5.360 1.00 92.06 163 GLN A CA 1
ATOM 1287 C C . GLN A 1 163 ? -10.556 9.424 4.662 1.00 92.06 163 GLN A C 1
ATOM 1289 O O . GLN A 1 163 ? -10.734 8.974 3.532 1.00 92.06 163 GLN A O 1
ATOM 1294 N N . LEU A 1 164 ? -9.441 9.213 5.355 1.00 93.38 164 LEU A N 1
ATOM 1295 C CA . LEU A 1 164 ? -8.404 8.296 4.913 1.00 93.38 164 LEU A CA 1
ATOM 1296 C C . LEU A 1 164 ? -8.763 6.883 5.382 1.00 93.38 164 LEU A C 1
ATOM 1298 O O . LEU A 1 164 ? -8.939 6.644 6.574 1.00 93.38 164 LEU A O 1
ATOM 1302 N N . THR A 1 165 ? -8.898 5.950 4.448 1.00 95.25 165 THR A N 1
ATOM 1303 C CA . THR A 1 165 ? -9.247 4.556 4.729 1.00 95.25 165 THR A CA 1
ATOM 1304 C C . THR A 1 165 ? -8.149 3.642 4.220 1.00 95.25 165 THR A C 1
ATOM 1306 O O . THR A 1 165 ? -7.740 3.749 3.067 1.00 95.25 165 THR A O 1
ATOM 1309 N N . VAL A 1 166 ? -7.709 2.726 5.078 1.00 96.94 166 VAL A N 1
ATOM 1310 C CA . VAL A 1 166 ? -6.693 1.716 4.776 1.00 96.94 166 VAL A CA 1
ATOM 1311 C C . VAL A 1 166 ? -7.307 0.336 4.966 1.00 96.94 166 VAL A C 1
ATOM 1313 O O . VAL A 1 166 ? -8.063 0.117 5.912 1.00 96.94 166 VAL A O 1
ATOM 1316 N N . GLY A 1 167 ? -6.972 -0.602 4.089 1.00 97.12 167 GLY A N 1
ATOM 1317 C CA . GLY A 1 167 ? -7.309 -2.004 4.288 1.00 97.12 167 GLY A CA 1
ATOM 1318 C C . GLY A 1 167 ? -6.589 -2.920 3.314 1.00 97.12 167 GLY A C 1
ATOM 1319 O O . GLY A 1 167 ? -5.761 -2.481 2.519 1.00 97.12 167 GLY A O 1
ATOM 1320 N N . LEU A 1 168 ? -6.915 -4.207 3.393 1.00 97.62 168 LEU A N 1
ATOM 1321 C CA . LEU A 1 168 ? -6.290 -5.269 2.614 1.00 97.62 168 LEU A CA 1
ATOM 1322 C C . LEU A 1 168 ? -7.345 -6.016 1.798 1.00 97.62 168 LEU A C 1
ATOM 1324 O O . LEU A 1 168 ? -8.454 -6.269 2.279 1.00 97.62 168 LEU A O 1
ATOM 1328 N N . TYR A 1 169 ? -7.000 -6.379 0.566 1.00 97.31 169 TYR A N 1
ATOM 1329 C CA . TYR A 1 169 ? -7.863 -7.173 -0.306 1.00 97.31 169 TYR A CA 1
ATOM 1330 C C . TYR A 1 169 ? -7.070 -8.088 -1.235 1.00 97.31 169 TYR A C 1
ATOM 1332 O O . TYR A 1 169 ? -5.914 -7.826 -1.559 1.00 97.31 169 TYR A O 1
ATOM 1340 N N . ASP A 1 170 ? -7.690 -9.176 -1.668 1.00 96.12 170 ASP A N 1
ATOM 1341 C CA . ASP A 1 170 ? -7.137 -10.063 -2.684 1.00 96.12 170 ASP A CA 1
ATOM 1342 C C . ASP A 1 170 ? -7.439 -9.473 -4.071 1.00 96.12 170 ASP A C 1
ATOM 1344 O O . ASP A 1 170 ? -8.599 -9.293 -4.440 1.00 96.12 170 ASP A O 1
ATOM 1348 N N . PHE A 1 171 ? -6.400 -9.170 -4.854 1.00 88.50 171 PHE A N 1
ATOM 1349 C CA . PHE A 1 171 ? -6.547 -8.497 -6.155 1.00 88.50 171 PHE A CA 1
ATOM 1350 C C . PHE A 1 171 ? -7.316 -9.321 -7.205 1.00 88.50 171 PHE A C 1
ATOM 1352 O O . PHE A 1 171 ? -7.861 -8.764 -8.154 1.00 88.50 171 PHE A O 1
ATOM 1359 N N . THR A 1 172 ? -7.373 -10.647 -7.054 1.00 91.69 172 THR A N 1
ATOM 1360 C CA . THR A 1 172 ? -8.051 -11.533 -8.016 1.00 91.69 172 THR A CA 1
ATOM 1361 C C . THR A 1 172 ? -9.539 -11.656 -7.705 1.00 91.69 172 THR A C 1
ATOM 1363 O O . THR A 1 172 ? -10.368 -11.702 -8.611 1.00 91.69 172 THR A O 1
ATOM 1366 N N . THR A 1 173 ? -9.880 -11.736 -6.421 1.00 95.50 173 THR A N 1
ATOM 1367 C CA . THR A 1 173 ? -11.245 -12.021 -5.946 1.00 95.50 173 THR A CA 1
ATOM 1368 C C . THR A 1 173 ? -11.972 -10.796 -5.403 1.00 95.50 173 THR A C 1
ATOM 1370 O O . THR A 1 173 ? -13.186 -10.845 -5.226 1.00 95.50 173 THR A O 1
ATOM 1373 N N . PHE A 1 174 ? -11.249 -9.705 -5.139 1.00 94.06 174 PHE A N 1
ATOM 1374 C CA . PHE A 1 174 ? -11.720 -8.500 -4.449 1.00 94.06 174 PHE A CA 1
ATOM 1375 C C . PHE A 1 174 ? -12.245 -8.743 -3.026 1.00 94.06 174 PHE A C 1
ATOM 1377 O O . PHE A 1 174 ? -12.853 -7.859 -2.418 1.00 94.06 174 PHE A O 1
ATOM 1384 N N . GLU A 1 175 ? -11.987 -9.927 -2.469 1.00 96.88 175 GLU A N 1
ATOM 1385 C CA . GLU A 1 175 ? -12.301 -10.250 -1.085 1.00 96.88 175 GLU A CA 1
ATOM 1386 C C . GLU A 1 175 ? -11.450 -9.390 -0.149 1.00 96.88 175 GLU A C 1
ATOM 1388 O O . GLU A 1 175 ? -10.249 -9.233 -0.365 1.00 96.88 175 GLU A O 1
ATOM 1393 N N . ARG A 1 176 ? -12.068 -8.826 0.892 1.00 96.56 176 ARG A N 1
ATOM 1394 C CA . ARG A 1 176 ? -11.362 -8.027 1.897 1.00 96.56 176 ARG A CA 1
ATOM 1395 C C . ARG A 1 176 ? -10.872 -8.912 3.030 1.00 96.56 176 ARG A C 1
ATOM 1397 O O . ARG A 1 176 ? -11.626 -9.748 3.521 1.00 96.56 176 ARG A O 1
ATOM 1404 N N . LEU A 1 177 ? -9.652 -8.661 3.493 1.00 96.44 177 LEU A N 1
ATOM 1405 C CA . LEU A 1 177 ? -9.178 -9.233 4.746 1.00 96.44 177 LEU A CA 1
ATOM 1406 C C . LEU A 1 177 ? -9.824 -8.443 5.901 1.00 96.44 177 LEU A C 1
ATOM 1408 O O . LEU A 1 177 ? -9.660 -7.219 5.952 1.00 96.44 177 LEU A O 1
ATOM 1412 N N . PRO A 1 178 ? -10.607 -9.086 6.784 1.00 96.56 178 PRO A N 1
ATOM 1413 C CA . PRO A 1 178 ? -11.345 -8.384 7.825 1.00 96.56 178 PRO A CA 1
ATOM 1414 C C . PRO A 1 178 ? -10.421 -7.896 8.941 1.00 96.56 178 PRO A C 1
ATOM 1416 O O . PRO A 1 178 ? -9.386 -8.504 9.208 1.00 96.56 178 PRO A O 1
ATOM 1419 N N . LEU A 1 179 ? -10.846 -6.827 9.612 1.00 95.19 179 LEU A N 1
ATOM 1420 C CA . LEU A 1 179 ? -10.307 -6.433 10.912 1.00 95.19 179 LEU A CA 1
ATOM 1421 C C . LEU A 1 179 ? -10.803 -7.406 11.992 1.00 95.19 179 LEU A C 1
ATOM 1423 O O . LEU A 1 179 ? -11.964 -7.828 11.926 1.00 95.19 179 LEU A O 1
ATOM 1427 N N . VAL A 1 180 ? -9.942 -7.742 12.953 1.00 91.44 180 VAL A N 1
ATOM 1428 C CA . VAL A 1 180 ? -10.224 -8.649 14.083 1.00 91.44 180 VAL A CA 1
ATOM 1429 C C . VAL A 1 180 ? -10.118 -7.904 15.409 1.00 91.44 180 VAL A C 1
ATOM 1431 O O . VAL A 1 180 ? -9.247 -7.011 15.517 1.00 91.44 180 VAL A O 1
#